Protein AF-A0A0F8XAX1-F1 (afdb_monomer)

Foldseek 3Di:
DDDPQPLLCLAPDWDKAFVVLCVLPVCCVVAWDWPPPVDDDPDSRSTIITGDHNGPQFDADDDDDGRRHRVCVVSDGPRVVVDDSPPPVPPDPDDDPDGVVVVVVVVVVVVVVVPD

Organism: NCBI:txid412755

InterPro domains:
  IPR005358 Putative zinc- or iron-chelating domain containing protein [PF03692] (3-85)

Mean predicted aligned error: 10.39 Å

Radius of gyration: 15.23 Å; Cα contacts (8 Å, |Δi|>4): 128; chains: 1; bounding box: 37×39×35 Å

pLDDT: mean 75.49, std 18.04, range [30.41, 96.06]

Secondary structure (DSSP, 8-state):
-------HHHHH--EEEEHHHHHH-GGGGGT-EETTTTSPPSSGGG-EEEE-SS-TTEE---SS----EETTGGG--HHHHH--TT-------SS-TTHHHHHHHHHHHHHHHTT-

Solvent-accessible surface area (backbone atoms only — not comparable to full-atom values): 7253 Å² total; per-residue (Å²): 134,83,84,82,54,73,42,50,57,34,62,76,33,71,42,63,38,46,40,69,34,35,74,62,30,61,72,49,64,82,63,40,41,62,69,56,74,89,54,88,63,96,47,70,78,71,42,47,28,33,34,56,63,62,30,88,51,56,42,79,52,92,63,101,69,72,57,39,41,50,82,4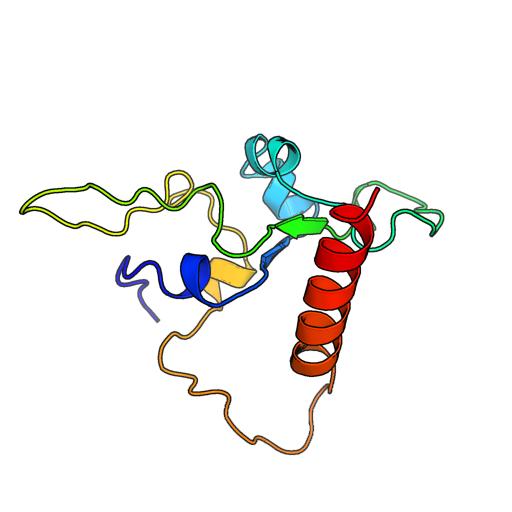8,62,96,42,54,37,68,52,65,69,69,55,59,84,82,59,77,70,73,89,66,84,89,76,78,96,47,68,72,63,46,53,55,49,49,56,49,57,54,54,64,63,75,75,114

Sequence (116 aa):
MSCERCGACCRNAILEIQHLDVVREPRLLEHAKLLDADLGHESDWDKEYFLPTPCPFLVVCIGSIVHDTCSIYPTRPNMCVAFDPDDEGGEDEESGSSNKSKHEMYRSMDKARESK
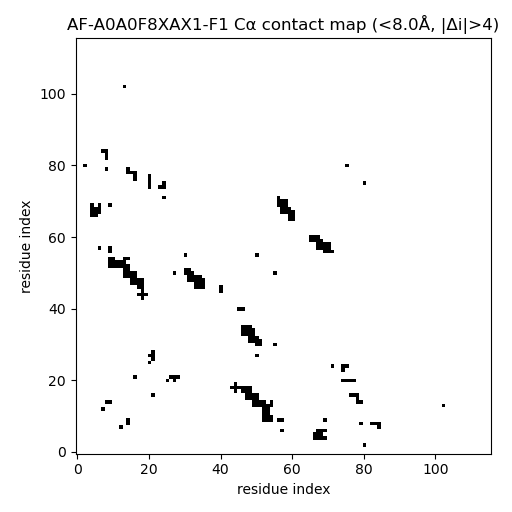
Nearest PDB structures (foldseek):
  2l2o-assembly1_A  TM=4.059E-01  e=8.483E+00  Homo sapiens

Structure (mmCIF, N/CA/C/O backbone):
data_AF-A0A0F8XAX1-F1
#
_entry.id   AF-A0A0F8XAX1-F1
#
loop_
_atom_site.group_PDB
_atom_site.id
_atom_site.type_symbol
_atom_site.label_atom_id
_atom_site.label_alt_id
_atom_site.label_comp_id
_atom_site.label_asym_id
_atom_site.label_entity_id
_atom_site.label_seq_id
_atom_site.pdbx_PDB_ins_code
_atom_site.Cartn_x
_atom_site.Cartn_y
_atom_site.Cartn_z
_atom_site.occupancy
_atom_site.B_iso_or_equiv
_atom_site.auth_seq_id
_atom_site.auth_comp_id
_atom_site.auth_asym_id
_atom_site.auth_atom_id
_atom_site.pdbx_PDB_model_num
ATOM 1 N N . MET A 1 1 ? -7.389 -16.712 6.938 1.00 57.88 1 MET A N 1
ATOM 2 C CA . MET A 1 1 ? -8.183 -15.992 7.959 1.00 57.88 1 MET A CA 1
ATOM 3 C C . MET A 1 1 ? -9.054 -14.927 7.306 1.00 57.88 1 MET A C 1
ATOM 5 O O . MET A 1 1 ? -8.726 -14.468 6.217 1.00 57.88 1 MET A O 1
ATOM 9 N N . SER A 1 2 ? -10.180 -14.571 7.927 1.00 75.25 2 SER A N 1
ATOM 10 C CA . SER A 1 2 ? -11.016 -13.447 7.483 1.00 75.25 2 SER A CA 1
ATOM 11 C C . SER A 1 2 ? -10.434 -12.148 8.040 1.00 75.25 2 SER A C 1
ATOM 13 O O . SER A 1 2 ? -10.169 -12.069 9.231 1.00 75.25 2 SER A O 1
ATOM 15 N N . CYS A 1 3 ? -10.220 -11.129 7.204 1.00 81.88 3 CYS A N 1
ATOM 16 C CA . CYS A 1 3 ? -9.715 -9.843 7.688 1.00 81.88 3 CYS A CA 1
ATOM 17 C C . CYS A 1 3 ? -10.804 -9.090 8.461 1.00 81.88 3 CYS A C 1
ATOM 19 O O . CYS A 1 3 ? -11.797 -8.666 7.867 1.00 81.88 3 CYS A O 1
ATOM 21 N N . GLU A 1 4 ? -10.560 -8.838 9.747 1.00 82.62 4 GLU A N 1
ATOM 22 C CA . GLU A 1 4 ? -11.496 -8.159 10.657 1.00 82.62 4 GLU A CA 1
ATOM 23 C C . GLU A 1 4 ? -11.570 -6.637 10.475 1.00 82.62 4 GLU A C 1
ATOM 25 O O . GLU A 1 4 ? -12.287 -5.958 11.202 1.00 82.62 4 GLU A O 1
ATOM 30 N N . ARG A 1 5 ? -10.839 -6.075 9.499 1.00 84.31 5 ARG A N 1
ATOM 31 C CA . ARG A 1 5 ? -10.741 -4.617 9.289 1.00 84.31 5 ARG A CA 1
ATOM 32 C C . ARG A 1 5 ? -10.286 -3.880 10.554 1.00 84.31 5 ARG A C 1
ATOM 34 O O . ARG A 1 5 ? -10.718 -2.769 10.824 1.00 84.31 5 ARG A O 1
ATOM 41 N N . CYS A 1 6 ? -9.389 -4.509 11.309 1.00 83.62 6 CYS A N 1
ATOM 42 C CA . CYS A 1 6 ? -8.812 -3.937 12.517 1.00 83.62 6 CYS A CA 1
ATOM 43 C C . CYS A 1 6 ? -7.711 -2.909 12.224 1.00 83.62 6 CYS A C 1
ATOM 45 O O . CYS A 1 6 ? -7.280 -2.230 13.137 1.00 83.62 6 CYS A O 1
ATOM 47 N N . GLY A 1 7 ? -7.197 -2.809 10.992 1.00 85.38 7 GLY A N 1
ATOM 48 C CA . GLY A 1 7 ? -6.119 -1.873 10.639 1.00 85.38 7 GLY A CA 1
ATOM 49 C C . GLY A 1 7 ? -4.730 -2.222 11.197 1.00 85.38 7 GLY A C 1
ATOM 50 O O . GLY A 1 7 ? -3.807 -1.428 11.033 1.00 85.38 7 GLY A O 1
ATOM 51 N N . ALA A 1 8 ? -4.545 -3.393 11.817 1.00 86.88 8 ALA A N 1
ATOM 52 C CA . ALA A 1 8 ? -3.264 -3.800 12.405 1.00 86.88 8 ALA A CA 1
ATOM 53 C C . ALA A 1 8 ? -2.112 -3.827 11.381 1.00 86.88 8 ALA A C 1
ATOM 55 O O . ALA A 1 8 ? -1.061 -3.246 11.644 1.00 86.88 8 ALA A O 1
ATOM 56 N N . CYS A 1 9 ? -2.337 -4.382 10.182 1.00 88.31 9 CYS A N 1
ATOM 57 C CA . CYS A 1 9 ? -1.352 -4.355 9.089 1.00 88.31 9 CYS A CA 1
ATOM 58 C C . CYS A 1 9 ? -0.909 -2.924 8.744 1.00 88.31 9 CYS A C 1
ATOM 60 O O . CYS A 1 9 ? 0.274 -2.651 8.583 1.00 88.31 9 CYS A O 1
ATOM 62 N N . CYS A 1 10 ? -1.854 -1.984 8.703 1.00 88.75 10 CYS A N 1
ATOM 63 C CA . CYS A 1 10 ? -1.582 -0.586 8.402 1.00 88.75 10 CYS A CA 1
ATOM 64 C C . CYS A 1 10 ? -0.810 0.139 9.515 1.00 88.75 10 CYS A C 1
ATOM 66 O O . CYS A 1 10 ? -0.109 1.105 9.226 1.00 88.75 10 CYS A O 1
ATOM 68 N N . ARG A 1 11 ? -0.954 -0.276 10.777 1.00 87.31 11 ARG A N 1
ATOM 69 C CA . ARG A 1 11 ? -0.298 0.378 11.922 1.00 87.31 11 ARG A CA 1
ATOM 70 C C . ARG A 1 11 ? 1.066 -0.199 12.266 1.00 87.31 11 ARG A C 1
ATOM 72 O O . ARG A 1 11 ? 1.902 0.535 12.781 1.00 87.31 11 ARG A O 1
ATOM 79 N N . ASN A 1 12 ? 1.271 -1.485 12.000 1.00 85.25 12 ASN A N 1
ATOM 80 C CA . ASN A 1 12 ? 2.386 -2.230 12.579 1.00 85.25 12 ASN A CA 1
ATOM 81 C C . ASN A 1 12 ? 3.393 -2.747 11.542 1.00 85.25 12 ASN A C 1
ATOM 83 O O . ASN A 1 12 ? 4.484 -3.148 11.940 1.00 85.25 12 ASN A O 1
ATOM 87 N N . ALA A 1 13 ? 3.070 -2.728 10.242 1.00 83.56 13 ALA A N 1
ATOM 88 C CA . ALA A 1 13 ? 3.923 -3.301 9.202 1.00 83.56 13 ALA A CA 1
ATOM 89 C C . ALA A 1 13 ? 4.326 -2.282 8.132 1.00 83.56 13 ALA A C 1
ATOM 91 O O . ALA A 1 13 ? 3.505 -1.478 7.674 1.00 83.56 13 ALA A O 1
ATOM 92 N N . ILE A 1 14 ? 5.588 -2.365 7.704 1.00 86.38 14 ILE A N 1
ATOM 93 C CA . ILE A 1 14 ? 6.024 -1.826 6.414 1.00 86.38 14 ILE A CA 1
ATOM 94 C C . ILE A 1 14 ? 5.540 -2.819 5.369 1.00 86.38 14 ILE A C 1
ATOM 96 O O . ILE A 1 14 ? 5.845 -4.009 5.452 1.00 86.38 14 ILE A O 1
ATOM 100 N N . LEU A 1 15 ? 4.730 -2.348 4.426 1.00 88.62 15 LEU A N 1
ATOM 101 C CA . LEU A 1 15 ? 4.095 -3.229 3.455 1.00 88.62 15 LEU A CA 1
ATOM 102 C C . LEU A 1 15 ? 4.956 -3.286 2.205 1.00 88.62 15 LEU A C 1
ATOM 104 O O . LEU A 1 15 ? 4.977 -2.326 1.439 1.00 88.62 15 LEU A O 1
ATOM 108 N N . GLU A 1 16 ? 5.632 -4.412 2.005 1.00 90.88 16 GLU A N 1
ATOM 109 C CA . GLU A 1 16 ? 6.245 -4.741 0.721 1.00 90.88 16 GLU A CA 1
ATOM 110 C C . GLU A 1 16 ? 5.125 -5.013 -0.294 1.00 90.88 16 GLU A C 1
ATOM 112 O O . GLU A 1 16 ? 4.187 -5.771 -0.031 1.00 90.88 16 GLU A O 1
ATOM 117 N N . ILE A 1 17 ? 5.179 -4.329 -1.431 1.00 92.81 17 ILE A N 1
ATOM 118 C CA . ILE A 1 17 ? 4.195 -4.435 -2.503 1.00 92.81 17 ILE A CA 1
ATOM 119 C C . ILE A 1 17 ? 4.920 -4.692 -3.822 1.00 92.81 17 ILE A C 1
ATOM 121 O O . ILE A 1 17 ? 5.970 -4.116 -4.114 1.00 92.81 17 ILE A O 1
ATOM 125 N N . GLN A 1 18 ? 4.338 -5.559 -4.635 1.00 90.50 18 GLN A N 1
ATOM 126 C CA . GLN A 1 18 ? 4.870 -5.923 -5.942 1.00 90.50 18 GLN A CA 1
ATOM 127 C C . GLN A 1 18 ? 4.181 -5.117 -7.041 1.00 90.50 18 GLN A C 1
ATOM 129 O O . GLN A 1 18 ? 3.112 -4.532 -6.843 1.00 90.50 18 GLN A O 1
ATOM 134 N N . HIS A 1 19 ? 4.734 -5.157 -8.252 1.00 90.25 19 HIS A N 1
ATOM 135 C CA . HIS A 1 19 ? 4.106 -4.526 -9.412 1.00 90.25 19 HIS A CA 1
ATOM 136 C C . HIS A 1 19 ? 2.647 -4.977 -9.631 1.00 90.25 19 HIS A C 1
ATOM 138 O O . HIS A 1 19 ? 1.792 -4.175 -9.996 1.00 90.25 19 HIS A O 1
ATOM 144 N N . LEU A 1 20 ? 2.309 -6.236 -9.329 1.00 90.81 20 LEU A N 1
ATOM 145 C CA . LEU A 1 20 ? 0.926 -6.717 -9.423 1.00 90.81 20 LEU A CA 1
ATOM 146 C C . LEU A 1 20 ? -0.027 -6.000 -8.449 1.00 90.81 20 LEU A C 1
ATOM 148 O O . LEU A 1 20 ? -1.189 -5.768 -8.785 1.00 90.81 20 LEU A O 1
ATOM 152 N N . ASP A 1 21 ? 0.443 -5.631 -7.255 1.00 93.50 21 ASP A N 1
ATOM 153 C CA . ASP A 1 21 ? -0.342 -4.832 -6.310 1.00 93.50 21 ASP A CA 1
ATOM 154 C C . ASP A 1 21 ? -0.612 -3.439 -6.880 1.00 93.50 21 ASP A C 1
ATOM 156 O O . ASP A 1 21 ? -1.736 -2.952 -6.792 1.00 93.50 21 ASP A O 1
ATOM 160 N N . VAL A 1 22 ? 0.382 -2.845 -7.545 1.00 92.31 22 VAL A N 1
ATOM 161 C CA . VAL A 1 22 ? 0.259 -1.556 -8.241 1.00 92.31 22 VAL A CA 1
ATOM 162 C C . VAL A 1 22 ? -0.730 -1.633 -9.406 1.00 92.31 22 VAL A C 1
ATOM 164 O O . VAL A 1 22 ? -1.538 -0.727 -9.586 1.00 92.31 22 VAL A O 1
ATOM 167 N N . VAL A 1 23 ? -0.727 -2.725 -1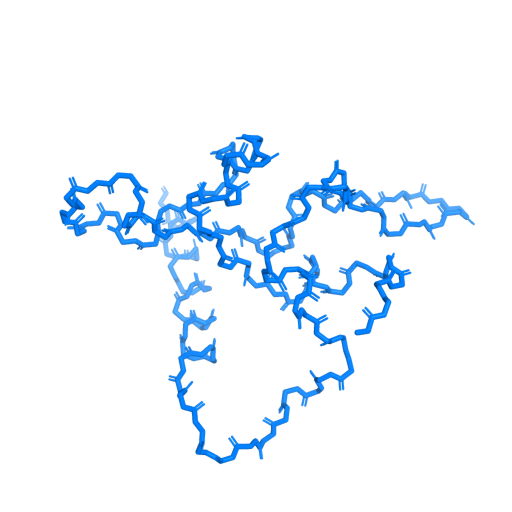0.175 1.00 92.75 23 VAL A N 1
ATOM 168 C CA . VAL A 1 23 ? -1.719 -2.941 -11.243 1.00 92.75 23 VAL A CA 1
ATOM 169 C C . VAL A 1 23 ? -3.142 -3.002 -10.671 1.00 92.75 23 VAL A C 1
ATOM 171 O O . VAL A 1 23 ? -4.074 -2.494 -11.294 1.00 92.75 23 VAL A O 1
ATOM 174 N N . ARG A 1 24 ? -3.325 -3.599 -9.484 1.00 94.44 24 ARG A N 1
ATOM 175 C CA . ARG A 1 24 ? -4.633 -3.677 -8.806 1.00 94.44 24 ARG A CA 1
ATOM 176 C C . ARG A 1 24 ? -5.045 -2.372 -8.131 1.00 94.44 24 ARG A C 1
ATOM 178 O O . ARG A 1 24 ? -6.234 -2.068 -8.097 1.00 94.44 24 ARG A O 1
ATOM 185 N N . GLU A 1 25 ? -4.091 -1.621 -7.594 1.00 96.06 25 GLU A N 1
ATOM 186 C CA . GLU A 1 25 ? -4.302 -0.340 -6.925 1.00 96.06 25 GLU A CA 1
ATOM 187 C C . GLU A 1 25 ? -3.223 0.672 -7.343 1.00 96.06 25 GLU A C 1
ATOM 189 O O . GLU A 1 25 ? -2.199 0.823 -6.672 1.00 96.06 25 GLU A O 1
ATOM 194 N N . PRO A 1 26 ? -3.440 1.418 -8.439 1.00 94.81 26 PRO A N 1
ATOM 195 C CA . PRO A 1 26 ? -2.451 2.373 -8.935 1.00 94.81 26 PRO A CA 1
ATOM 196 C C . PRO A 1 26 ? -2.121 3.498 -7.949 1.00 94.81 26 PRO A C 1
ATOM 198 O O . PRO A 1 26 ? -1.007 4.023 -7.981 1.00 94.81 26 PRO A O 1
ATOM 201 N N . ARG A 1 27 ? -3.044 3.836 -7.029 1.00 94.88 27 ARG A N 1
ATOM 202 C CA . ARG A 1 27 ? -2.809 4.848 -5.982 1.00 94.88 27 ARG A CA 1
ATOM 203 C C . ARG A 1 27 ? -1.634 4.492 -5.076 1.00 94.88 27 ARG A C 1
ATOM 205 O O . ARG A 1 27 ? -1.062 5.384 -4.459 1.00 94.88 27 ARG A O 1
ATOM 212 N N . LEU A 1 28 ? -1.240 3.214 -4.998 1.00 93.31 28 LEU A N 1
ATOM 213 C CA . LEU A 1 28 ? -0.075 2.791 -4.221 1.00 93.31 28 LEU A CA 1
ATOM 214 C C . LEU A 1 28 ? 1.185 3.578 -4.606 1.00 93.31 28 LEU A C 1
ATOM 216 O O . LEU A 1 28 ? 1.943 3.960 -3.719 1.00 93.31 28 LEU A O 1
ATOM 220 N N . LEU A 1 29 ? 1.377 3.892 -5.892 1.00 92.69 29 LEU A N 1
ATOM 221 C CA . LEU A 1 29 ? 2.553 4.624 -6.378 1.00 92.69 29 LEU A CA 1
ATOM 222 C C . LEU A 1 29 ? 2.661 6.062 -5.854 1.00 92.69 29 LEU A C 1
ATOM 224 O O . LEU A 1 29 ? 3.757 6.611 -5.848 1.00 92.69 29 LEU A O 1
ATOM 228 N N . GLU A 1 30 ? 1.565 6.670 -5.391 1.00 93.94 30 GLU A N 1
ATOM 229 C CA . GLU A 1 30 ? 1.587 8.023 -4.813 1.00 93.94 30 GLU A CA 1
ATOM 230 C C . GLU A 1 30 ? 2.349 8.068 -3.482 1.00 93.94 30 GLU A C 1
ATOM 232 O O . GLU A 1 30 ? 2.837 9.121 -3.067 1.00 93.94 30 GLU A O 1
ATOM 237 N N . HIS A 1 31 ? 2.462 6.919 -2.811 1.00 93.25 31 HIS A N 1
ATOM 238 C CA . HIS A 1 31 ? 3.072 6.815 -1.490 1.00 93.25 31 HIS A CA 1
ATOM 239 C C . HIS A 1 31 ? 4.150 5.735 -1.375 1.00 93.25 31 HIS A C 1
ATOM 241 O O . HIS A 1 31 ? 4.866 5.694 -0.371 1.00 93.25 31 HIS A O 1
ATOM 247 N N . ALA A 1 32 ? 4.258 4.850 -2.362 1.00 91.75 32 ALA A N 1
ATOM 248 C CA . ALA A 1 32 ? 5.231 3.777 -2.366 1.00 91.75 32 ALA A CA 1
ATOM 249 C C . ALA A 1 32 ? 6.629 4.291 -2.716 1.00 91.75 32 ALA A C 1
ATOM 251 O O . ALA A 1 32 ? 6.812 5.181 -3.549 1.00 91.75 32 ALA A O 1
ATOM 252 N N . LYS A 1 33 ? 7.636 3.687 -2.094 1.00 90.50 33 LYS A N 1
ATOM 253 C CA . LYS A 1 33 ? 9.047 3.915 -2.400 1.00 90.50 33 LYS A CA 1
ATOM 254 C C . LYS A 1 33 ? 9.614 2.654 -3.033 1.00 90.50 33 LYS A C 1
ATOM 256 O O . LYS A 1 33 ? 9.316 1.558 -2.576 1.00 90.50 33 LYS A O 1
ATOM 261 N N . LEU A 1 34 ? 10.412 2.811 -4.084 1.00 89.62 34 LEU A N 1
ATOM 262 C CA . LEU A 1 34 ? 11.123 1.694 -4.703 1.00 89.62 34 LEU A CA 1
ATOM 263 C C . LEU A 1 34 ? 12.198 1.200 -3.724 1.00 89.62 34 LEU A C 1
ATOM 265 O O . LEU A 1 34 ? 12.989 2.013 -3.237 1.00 89.62 34 LEU A O 1
ATO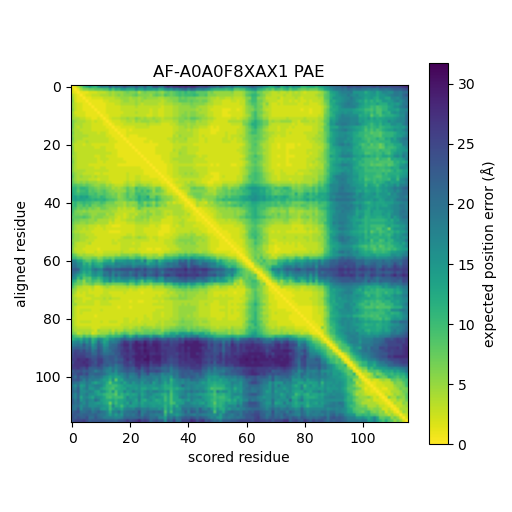M 269 N N . LEU A 1 35 ? 12.182 -0.095 -3.411 1.00 83.06 35 LEU A N 1
ATOM 270 C CA . LEU A 1 35 ? 13.117 -0.726 -2.479 1.00 83.06 35 LEU A CA 1
ATOM 271 C C . LEU A 1 35 ? 14.546 -0.655 -3.016 1.00 83.06 35 LEU A C 1
ATOM 273 O O . LEU A 1 35 ? 15.460 -0.173 -2.351 1.00 83.06 35 LEU A O 1
ATOM 277 N N . ASP A 1 36 ? 14.684 -1.040 -4.275 1.00 80.81 36 ASP A N 1
ATOM 278 C CA . ASP A 1 36 ? 15.960 -1.236 -4.942 1.00 80.81 36 ASP A CA 1
ATOM 279 C C . ASP A 1 36 ? 16.236 -0.126 -5.954 1.00 80.81 36 ASP A C 1
ATOM 281 O O . ASP A 1 36 ? 16.640 -0.369 -7.085 1.00 80.81 36 ASP A O 1
ATOM 285 N N . ALA A 1 37 ? 16.006 1.127 -5.556 1.00 78.69 37 ALA A N 1
ATOM 286 C CA . ALA A 1 37 ? 16.082 2.266 -6.474 1.00 78.69 37 ALA A CA 1
ATOM 287 C C . ALA A 1 37 ? 17.442 2.439 -7.176 1.00 78.69 37 ALA A C 1
ATOM 289 O O . ALA A 1 37 ? 17.496 3.040 -8.250 1.00 78.69 37 ALA A O 1
ATOM 290 N N . ASP A 1 38 ? 18.512 1.915 -6.575 1.00 78.06 38 ASP A N 1
ATOM 291 C CA . ASP A 1 38 ? 19.873 1.964 -7.112 1.00 78.06 38 ASP A CA 1
ATOM 292 C C . ASP A 1 38 ? 20.243 0.712 -7.935 1.00 78.06 38 ASP A C 1
ATOM 294 O O . ASP A 1 38 ? 21.305 0.682 -8.562 1.00 78.06 38 ASP A O 1
ATOM 298 N N . LEU A 1 39 ? 19.390 -0.320 -7.957 1.00 77.75 39 LEU A N 1
ATOM 299 C CA . LEU A 1 39 ? 19.583 -1.506 -8.788 1.00 77.75 39 LEU A CA 1
ATOM 300 C C . LEU A 1 39 ? 18.938 -1.297 -10.163 1.00 77.75 39 LEU A C 1
ATOM 302 O O . LEU A 1 39 ? 17.853 -0.736 -10.312 1.00 77.75 39 LEU A O 1
ATOM 306 N N . GLY A 1 40 ? 19.628 -1.751 -11.207 1.00 78.31 40 GLY A N 1
ATOM 307 C CA . GLY A 1 40 ? 19.045 -1.806 -12.542 1.00 78.31 40 GLY A CA 1
ATOM 308 C C . GLY A 1 40 ? 17.979 -2.896 -12.595 1.00 78.31 40 GLY A C 1
ATOM 309 O O . GLY A 1 40 ? 18.287 -4.056 -12.339 1.00 78.31 40 GLY A O 1
ATOM 310 N N . HIS A 1 41 ? 16.749 -2.533 -12.951 1.00 82.00 41 HIS A N 1
ATOM 311 C CA . HIS A 1 41 ? 15.665 -3.489 -13.186 1.00 82.00 41 HIS A CA 1
ATOM 312 C C . HIS A 1 41 ? 15.541 -3.780 -14.685 1.00 82.00 41 HIS A C 1
ATOM 314 O O . HIS A 1 41 ? 15.494 -2.846 -15.489 1.00 82.00 41 HIS A O 1
ATOM 320 N N . GLU A 1 42 ? 15.465 -5.058 -15.066 1.00 85.25 42 GLU A N 1
ATOM 321 C CA . GLU A 1 42 ? 15.241 -5.459 -16.463 1.00 85.25 42 GLU A CA 1
ATOM 322 C C . GLU A 1 42 ? 13.801 -5.163 -16.910 1.00 85.25 42 GLU A C 1
ATOM 324 O O . GLU A 1 42 ? 13.565 -4.824 -18.073 1.00 85.25 42 GLU A O 1
ATOM 329 N N . SER A 1 43 ? 12.839 -5.229 -15.984 1.00 87.00 43 SER A N 1
ATOM 330 C CA . SER A 1 43 ? 11.434 -4.913 -16.229 1.00 87.00 43 SER A CA 1
ATOM 331 C C . SER A 1 43 ? 10.737 -4.281 -15.017 1.00 87.00 43 SER A C 1
ATOM 333 O O . SER A 1 43 ? 11.241 -4.294 -13.895 1.00 87.00 43 SER A O 1
ATOM 335 N N . A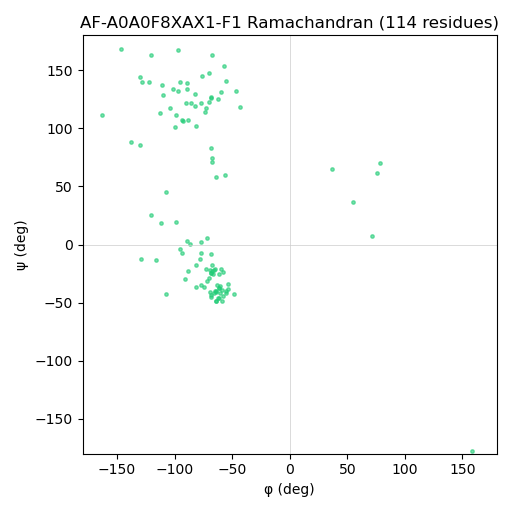SP A 1 44 ? 9.532 -3.742 -15.228 1.00 82.88 44 ASP A N 1
ATOM 336 C CA . ASP A 1 44 ? 8.691 -3.244 -14.131 1.00 82.88 44 ASP A CA 1
ATOM 337 C C . ASP A 1 44 ? 8.210 -4.358 -13.187 1.00 82.88 44 ASP A C 1
ATOM 339 O O . ASP A 1 44 ? 7.889 -4.075 -12.036 1.00 82.88 44 ASP A O 1
ATOM 343 N N . TRP A 1 45 ? 8.183 -5.615 -13.642 1.00 84.62 45 TRP A N 1
ATOM 344 C CA . TRP A 1 45 ? 7.784 -6.765 -12.826 1.00 84.62 45 TRP A CA 1
ATOM 345 C C . TRP A 1 45 ? 8.834 -7.146 -11.782 1.00 84.62 45 TRP A C 1
ATOM 347 O O . TRP A 1 45 ? 8.480 -7.755 -10.775 1.00 84.62 45 TRP A O 1
ATOM 357 N N . ASP A 1 46 ? 10.084 -6.732 -11.996 1.00 84.31 46 ASP A N 1
ATOM 358 C CA . ASP A 1 46 ? 11.206 -6.948 -11.078 1.00 84.31 46 ASP A CA 1
ATOM 359 C C . ASP A 1 46 ? 11.310 -5.841 -10.017 1.00 84.31 46 ASP A C 1
ATOM 361 O O . ASP A 1 46 ? 12.234 -5.833 -9.206 1.00 84.31 46 ASP A O 1
ATOM 365 N N . LYS A 1 47 ? 10.402 -4.857 -10.047 1.00 84.88 47 LYS A N 1
ATOM 366 C CA . LYS A 1 47 ? 10.385 -3.751 -9.091 1.00 84.88 47 LYS A CA 1
ATOM 367 C C . LYS A 1 47 ? 9.616 -4.143 -7.838 1.00 84.88 47 LYS A C 1
ATOM 369 O O . LYS A 1 47 ? 8.413 -4.415 -7.885 1.00 84.88 47 LYS A O 1
ATOM 374 N N . GLU A 1 48 ? 10.305 -4.072 -6.708 1.00 86.38 48 GLU A N 1
ATOM 375 C CA . GLU A 1 48 ? 9.710 -4.161 -5.380 1.00 86.38 48 GLU A CA 1
ATOM 376 C C . GLU A 1 48 ? 9.579 -2.768 -4.774 1.00 86.38 48 GLU A C 1
ATOM 378 O O . GLU A 1 48 ? 10.507 -1.956 -4.805 1.00 86.38 48 GLU A O 1
ATOM 383 N N . TYR A 1 49 ? 8.411 -2.482 -4.213 1.00 90.56 49 TYR A N 1
ATOM 384 C CA . TYR A 1 49 ? 8.154 -1.226 -3.531 1.00 90.56 49 TYR A CA 1
ATOM 385 C C . TYR A 1 49 ? 7.771 -1.489 -2.081 1.00 90.56 49 TYR A C 1
ATOM 387 O O . TYR A 1 49 ? 7.342 -2.582 -1.721 1.00 90.56 49 TYR A O 1
ATOM 395 N N . PHE A 1 50 ? 7.853 -0.460 -1.251 1.00 91.50 50 PHE A N 1
ATOM 396 C CA . PHE A 1 50 ? 7.326 -0.499 0.102 1.00 91.50 50 PHE A CA 1
ATOM 397 C C . PHE A 1 50 ? 6.443 0.714 0.392 1.00 91.50 50 PHE A C 1
ATOM 399 O O . PHE A 1 50 ? 6.710 1.826 -0.071 1.00 91.50 50 PHE A O 1
ATOM 406 N N . LEU A 1 51 ? 5.386 0.501 1.177 1.00 90.88 51 LEU A N 1
ATOM 407 C CA . LEU A 1 51 ? 4.594 1.572 1.781 1.00 90.88 51 LEU A CA 1
ATOM 408 C C . LEU A 1 51 ? 5.090 1.842 3.206 1.00 90.88 51 LEU A C 1
ATOM 410 O O . LEU A 1 51 ? 5.351 0.889 3.948 1.00 90.88 51 LEU A O 1
ATOM 414 N N . PRO A 1 52 ? 5.169 3.118 3.615 1.00 88.31 52 PRO A N 1
ATOM 415 C CA . PRO A 1 52 ? 5.600 3.480 4.957 1.00 88.31 52 PRO A CA 1
ATOM 416 C C . PRO A 1 52 ? 4.584 3.049 6.024 1.00 88.31 52 PRO A C 1
ATOM 418 O O . PRO A 1 52 ? 3.407 2.807 5.739 1.00 88.31 52 PRO A O 1
ATOM 421 N N . THR A 1 53 ? 5.045 3.014 7.274 1.00 85.81 53 THR A N 1
ATOM 422 C CA . THR A 1 53 ? 4.211 2.808 8.466 1.00 85.81 53 THR A CA 1
ATOM 423 C C . THR A 1 53 ? 4.146 4.105 9.284 1.00 85.81 53 THR A C 1
ATOM 425 O O . THR A 1 53 ? 5.203 4.641 9.619 1.00 85.81 53 THR A O 1
ATOM 428 N N . PRO A 1 54 ? 2.953 4.602 9.665 1.00 87.19 54 PRO A N 1
ATOM 429 C CA . PRO A 1 54 ? 1.639 4.030 9.380 1.00 87.19 54 PRO A CA 1
ATOM 430 C C . PRO A 1 54 ? 1.259 4.147 7.897 1.00 87.19 54 PRO A C 1
ATOM 432 O O . PRO A 1 54 ? 1.618 5.105 7.216 1.00 87.19 54 PRO A O 1
ATOM 435 N N . CYS A 1 55 ? 0.511 3.156 7.413 1.00 89.81 55 CYS A N 1
ATOM 436 C CA . CYS A 1 55 ? 0.051 3.087 6.033 1.00 89.81 55 CYS A CA 1
ATOM 437 C C . CYS A 1 55 ? -0.812 4.319 5.695 1.00 89.81 55 CYS A C 1
ATOM 439 O O . CYS A 1 55 ? -1.774 4.602 6.415 1.00 89.81 55 CYS A O 1
ATOM 441 N N . PRO A 1 56 ? -0.549 5.006 4.571 1.00 90.25 56 PRO A N 1
ATOM 442 C CA . PRO A 1 56 ? -1.259 6.230 4.182 1.00 90.25 56 PRO A CA 1
ATOM 443 C C . PRO A 1 56 ? -2.734 5.992 3.827 1.00 90.25 56 PRO A C 1
ATOM 445 O O . PRO A 1 56 ? -3.534 6.921 3.815 1.00 90.25 56 PRO A O 1
ATOM 448 N N . PHE A 1 57 ? -3.116 4.741 3.563 1.00 90.50 57 PHE A N 1
ATOM 449 C CA . PHE A 1 57 ? -4.492 4.354 3.248 1.00 90.50 57 PHE A CA 1
ATOM 450 C C . PHE A 1 57 ? -5.320 3.994 4.488 1.00 90.50 57 PHE A C 1
ATOM 452 O O . PHE A 1 57 ? -6.477 3.582 4.351 1.00 90.50 57 PHE A O 1
ATOM 459 N N . LEU A 1 58 ? -4.744 4.120 5.689 1.00 88.81 58 LEU A N 1
ATOM 460 C CA . LEU A 1 58 ? -5.468 3.961 6.943 1.00 88.81 58 LEU A CA 1
ATOM 461 C C . LEU A 1 58 ? -6.364 5.179 7.182 1.00 88.81 58 LEU A C 1
ATOM 463 O O . LEU A 1 58 ? -5.884 6.285 7.418 1.00 88.81 58 LEU A O 1
ATOM 467 N N . VAL A 1 59 ? -7.677 4.968 7.164 1.00 82.94 59 VAL A N 1
ATOM 468 C CA . VAL A 1 59 ? -8.656 5.996 7.515 1.00 82.94 59 VAL A CA 1
ATOM 469 C C . VAL A 1 59 ? -8.987 5.858 8.997 1.00 82.94 59 VAL A C 1
ATOM 471 O O . VAL A 1 59 ? -9.695 4.935 9.399 1.00 82.94 59 VAL A O 1
ATOM 474 N N . VAL A 1 60 ? -8.479 6.791 9.805 1.00 73.94 60 VAL A N 1
ATOM 475 C CA . VAL A 1 60 ? -8.809 6.907 11.232 1.00 73.94 60 VAL A CA 1
ATOM 476 C C . VAL A 1 60 ? -9.873 7.993 11.397 1.00 73.94 60 VAL A C 1
ATOM 478 O O . VAL A 1 60 ? -9.603 9.175 11.188 1.00 73.94 60 VAL A O 1
ATOM 481 N N . CYS A 1 61 ? -11.097 7.614 11.764 1.00 57.94 61 CYS A N 1
ATOM 482 C CA . CYS A 1 61 ? -12.144 8.583 12.090 1.00 57.94 61 CYS A CA 1
ATOM 483 C C . CYS A 1 61 ? -11.982 9.063 13.540 1.00 57.94 61 CYS A C 1
ATOM 485 O O . CYS A 1 61 ? -12.067 8.270 14.475 1.00 57.94 61 CYS A O 1
ATOM 487 N N . ILE A 1 62 ? -11.775 10.368 13.740 1.00 51.78 62 ILE A N 1
ATOM 488 C CA . ILE A 1 62 ? -11.734 10.986 15.073 1.00 51.78 62 ILE A CA 1
ATOM 489 C C . ILE A 1 62 ? -13.187 11.231 15.533 1.00 51.78 62 ILE A C 1
ATOM 491 O O . ILE A 1 62 ? -13.839 12.158 15.057 1.00 51.78 62 ILE A O 1
ATOM 495 N N . GLY A 1 63 ? -13.719 10.369 16.413 1.00 56.84 63 GLY A N 1
ATOM 496 C CA . GLY A 1 63 ? -15.096 10.419 16.944 1.00 56.84 63 GLY A CA 1
ATOM 497 C C . GLY A 1 63 ? -15.592 9.065 17.496 1.00 56.84 63 GLY A C 1
ATOM 498 O O . GLY A 1 63 ? -14.848 8.091 17.489 1.00 56.84 63 GLY A O 1
ATOM 499 N N . SER A 1 64 ? -16.850 8.971 17.963 1.00 47.28 64 SER A N 1
ATOM 500 C CA . SER A 1 64 ? -17.418 7.761 18.618 1.00 47.28 64 SER A CA 1
ATOM 501 C C . SER A 1 64 ? -17.700 6.554 17.704 1.00 47.28 64 SER A C 1
ATOM 503 O O . SER A 1 64 ? -18.261 5.567 18.173 1.00 47.28 64 SER A O 1
ATOM 505 N N . ILE A 1 65 ? -17.336 6.592 16.420 1.00 48.56 65 ILE A N 1
ATOM 506 C CA . ILE A 1 65 ? -17.494 5.454 15.500 1.00 48.56 65 ILE A CA 1
ATOM 507 C C . ILE A 1 65 ? -16.153 5.248 14.797 1.00 48.56 65 ILE A C 1
ATOM 509 O O . ILE A 1 65 ? -15.889 5.808 13.735 1.00 48.56 65 ILE A O 1
ATOM 513 N N . VAL A 1 66 ? -15.272 4.489 15.445 1.00 53.84 66 VAL A N 1
ATOM 514 C CA . VAL A 1 66 ? -13.974 4.106 14.887 1.00 53.84 66 VAL A CA 1
ATOM 515 C C . VAL A 1 66 ? -14.184 2.823 14.093 1.00 53.84 66 VAL A C 1
ATOM 517 O O . VAL A 1 66 ? -14.394 1.754 14.661 1.00 53.84 66 VAL A O 1
ATOM 520 N N . HIS A 1 67 ? -14.140 2.924 12.771 1.00 59.62 67 HIS A N 1
ATOM 521 C CA . HIS A 1 67 ? -13.859 1.772 11.928 1.00 59.62 67 HIS A CA 1
ATOM 522 C C . HIS A 1 67 ? -12.502 2.039 11.293 1.00 59.62 67 HIS A C 1
ATOM 524 O O . HIS A 1 67 ? -12.375 2.976 10.505 1.00 59.62 67 HIS A O 1
ATOM 530 N N . ASP A 1 68 ? -11.499 1.238 11.652 1.00 65.00 68 ASP A N 1
ATOM 531 C CA . ASP A 1 68 ? -10.171 1.255 11.039 1.00 65.00 68 ASP A CA 1
ATOM 532 C C . ASP A 1 68 ? -10.272 0.759 9.593 1.00 65.00 68 ASP A C 1
ATOM 534 O O . ASP A 1 68 ? -9.956 -0.380 9.243 1.00 65.00 68 ASP A O 1
ATOM 538 N N . THR A 1 69 ? -10.810 1.614 8.730 1.00 76.31 69 THR A N 1
ATOM 539 C CA . THR A 1 69 ? -11.079 1.255 7.346 1.00 76.31 69 THR A CA 1
ATOM 540 C C . THR A 1 69 ? -9.868 1.562 6.490 1.00 76.31 69 THR A C 1
ATOM 542 O O . THR A 1 69 ? -9.247 2.619 6.572 1.00 76.31 69 THR A O 1
ATOM 545 N N . CYS A 1 70 ? -9.515 0.599 5.650 1.00 85.50 70 CYS A N 1
ATOM 546 C CA . CYS A 1 70 ? -8.493 0.779 4.639 1.00 85.50 70 CYS A CA 1
ATOM 547 C C . CYS A 1 70 ? -9.174 1.293 3.368 1.00 85.50 70 CYS A C 1
ATOM 549 O O . CYS A 1 70 ? -10.063 0.621 2.835 1.00 85.50 70 CYS A O 1
ATOM 551 N N . SER A 1 71 ? -8.771 2.456 2.857 1.00 88.81 71 SER A N 1
ATOM 552 C CA . SER A 1 71 ? -9.366 3.036 1.638 1.00 88.81 71 SER A CA 1
ATOM 553 C C . SER A 1 71 ? -9.053 2.238 0.361 1.00 88.81 71 SER A C 1
ATOM 555 O O . SER A 1 71 ? -9.634 2.497 -0.696 1.00 88.81 71 SER A O 1
ATOM 557 N N . ILE A 1 72 ? -8.171 1.239 0.469 1.00 90.56 72 ILE A N 1
ATOM 558 C CA . ILE A 1 72 ? -7.826 0.261 -0.570 1.00 90.56 72 ILE A CA 1
ATOM 559 C C . ILE A 1 72 ? -8.317 -1.156 -0.213 1.00 90.56 72 ILE A C 1
ATOM 561 O O . ILE A 1 72 ? -7.823 -2.134 -0.758 1.00 90.56 72 ILE A O 1
ATOM 565 N N . TYR A 1 73 ? -9.275 -1.317 0.719 1.00 89.19 73 TYR A N 1
ATOM 566 C CA . TYR A 1 73 ? -9.720 -2.644 1.189 1.00 89.19 73 TYR A CA 1
ATOM 567 C C . TYR A 1 73 ? -10.048 -3.668 0.071 1.00 89.19 73 TYR A C 1
ATOM 569 O O . TYR A 1 73 ? -9.659 -4.833 0.222 1.00 89.19 73 TYR A O 1
ATOM 577 N N . PRO A 1 74 ? -10.742 -3.293 -1.027 1.00 91.12 74 PRO A N 1
ATOM 578 C CA . PRO A 1 74 ? -11.059 -4.219 -2.122 1.00 91.12 74 PRO A CA 1
ATOM 579 C C . PRO A 1 74 ? -9.840 -4.673 -2.936 1.00 91.12 74 PRO A C 1
ATOM 581 O O . PRO A 1 74 ? -9.872 -5.737 -3.545 1.00 91.12 74 PRO A O 1
ATOM 584 N N . THR A 1 75 ? -8.781 -3.869 -2.944 1.00 93.88 75 THR A N 1
ATOM 585 C CA . THR A 1 75 ? -7.587 -3.994 -3.791 1.00 93.88 75 THR A CA 1
ATOM 586 C C . THR A 1 75 ? -6.323 -4.140 -2.942 1.00 93.88 75 THR A C 1
ATOM 588 O O . THR A 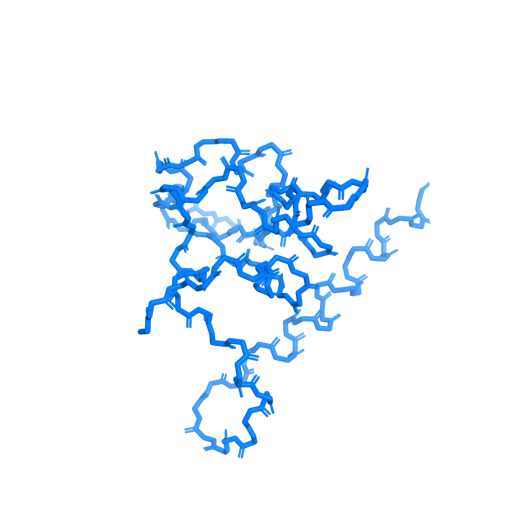1 75 ? -5.226 -3.786 -3.367 1.00 93.88 75 THR A O 1
ATOM 591 N N . ARG A 1 76 ? -6.475 -4.655 -1.712 1.00 91.12 76 ARG A N 1
ATOM 592 C CA . ARG A 1 76 ? -5.381 -4.751 -0.742 1.00 91.12 76 ARG A CA 1
ATOM 593 C C . ARG A 1 76 ? -4.190 -5.519 -1.311 1.00 91.12 76 ARG A C 1
ATOM 595 O O . ARG A 1 76 ? -4.401 -6.565 -1.930 1.00 91.12 76 ARG A O 1
ATOM 602 N N . PRO A 1 77 ? -2.961 -5.060 -1.016 1.00 92.19 77 PRO A N 1
ATOM 603 C CA . PRO A 1 77 ? -1.764 -5.791 -1.379 1.00 92.19 77 PRO A CA 1
ATOM 604 C C . PRO A 1 77 ? -1.748 -7.206 -0.808 1.00 92.19 77 PRO A C 1
ATOM 606 O O . PRO A 1 77 ? -2.329 -7.454 0.254 1.00 92.19 77 PRO A O 1
ATOM 609 N N . ASN A 1 78 ? -1.029 -8.116 -1.465 1.00 90.62 78 ASN A N 1
ATOM 610 C CA . ASN A 1 78 ? -0.907 -9.505 -1.005 1.00 90.62 78 ASN A CA 1
ATOM 611 C C . ASN A 1 78 ? -0.396 -9.592 0.445 1.00 90.62 78 ASN A C 1
ATOM 613 O O . ASN A 1 78 ? -0.945 -10.356 1.238 1.00 90.62 78 ASN A O 1
ATOM 617 N N . MET A 1 79 ? 0.569 -8.747 0.827 1.00 89.06 79 MET A N 1
ATOM 618 C CA . MET A 1 79 ? 1.067 -8.672 2.207 1.00 89.06 79 MET A CA 1
ATOM 619 C C . MET A 1 79 ? -0.035 -8.329 3.219 1.00 89.06 79 MET A C 1
ATOM 621 O O . MET A 1 79 ? -0.102 -8.931 4.284 1.00 89.06 79 MET A O 1
ATOM 625 N N . CYS A 1 80 ? -0.967 -7.433 2.880 1.00 89.12 80 CYS A N 1
ATOM 626 C CA . CYS A 1 80 ? -2.110 -7.113 3.744 1.00 89.12 80 CYS A CA 1
ATOM 627 C C . CYS A 1 80 ? -3.114 -8.267 3.877 1.00 89.12 80 CYS A C 1
ATOM 629 O O . CYS A 1 80 ? -3.909 -8.280 4.817 1.00 89.12 80 CYS A O 1
ATOM 631 N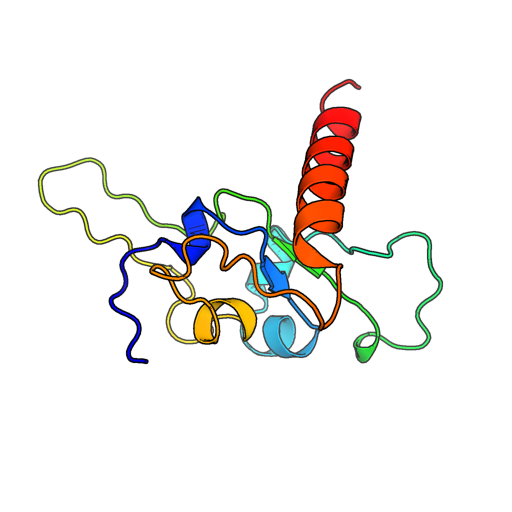 N . VAL A 1 81 ? -3.157 -9.177 2.900 1.00 88.38 81 VAL A N 1
ATOM 632 C CA . VAL A 1 81 ? -4.013 -10.372 2.933 1.00 88.38 81 VAL A CA 1
ATOM 633 C C . VAL A 1 81 ? -3.369 -11.475 3.772 1.00 88.38 81 VAL A C 1
ATOM 635 O O . VAL A 1 81 ? -4.087 -12.185 4.470 1.00 88.38 81 VAL A O 1
ATOM 638 N N . ALA A 1 82 ? -2.041 -11.593 3.709 1.00 88.00 82 ALA A N 1
ATOM 639 C CA . ALA A 1 82 ? -1.258 -12.569 4.461 1.00 88.00 82 ALA A CA 1
ATOM 640 C C . ALA A 1 82 ? -0.973 -12.151 5.914 1.00 88.00 82 ALA A C 1
ATOM 642 O O . ALA A 1 82 ? -0.616 -13.003 6.717 1.00 88.00 82 ALA A O 1
ATOM 643 N N . PHE A 1 83 ? -1.122 -10.866 6.249 1.00 87.81 83 PHE A N 1
ATOM 644 C CA . PHE A 1 83 ? -0.842 -10.344 7.585 1.00 87.81 83 PHE A CA 1
ATOM 645 C C . PHE A 1 83 ? -1.749 -10.965 8.655 1.00 87.81 83 PHE A C 1
ATOM 647 O O . PHE A 1 83 ? -2.977 -10.845 8.579 1.00 87.81 83 PHE A O 1
ATOM 654 N N . ASP A 1 84 ? -1.123 -11.536 9.678 1.00 86.25 84 ASP A N 1
ATOM 655 C CA . ASP A 1 84 ? -1.776 -12.042 10.878 1.00 86.25 84 ASP A CA 1
ATOM 656 C C . ASP A 1 84 ? -1.551 -11.053 12.041 1.00 86.25 84 ASP A C 1
ATOM 658 O O . ASP A 1 84 ? -0.403 -10.774 12.385 1.00 86.25 84 ASP A O 1
ATOM 662 N N . PRO A 1 85 ? -2.609 -10.439 12.608 1.00 78.50 85 PRO A N 1
ATOM 663 C CA . PRO A 1 85 ? -2.469 -9.518 13.735 1.00 78.50 85 PRO A CA 1
ATOM 664 C C . PRO A 1 85 ? -2.062 -10.198 15.045 1.00 78.50 85 PRO A C 1
ATOM 666 O O . PRO A 1 85 ? -1.552 -9.496 15.917 1.00 78.50 85 PRO A O 1
ATOM 669 N N . ASP A 1 86 ? -2.305 -11.505 15.172 1.00 75.56 86 ASP A N 1
ATOM 670 C CA . ASP A 1 86 ? -2.025 -12.289 16.378 1.00 75.56 86 ASP A CA 1
ATOM 671 C C . ASP A 1 86 ? -0.662 -12.986 16.307 1.00 75.56 86 ASP A C 1
ATOM 673 O O . ASP A 1 86 ? -0.222 -13.596 17.284 1.00 75.56 86 ASP A O 1
ATOM 677 N N . ASP A 1 87 ? 0.032 -12.866 15.173 1.00 71.38 87 ASP A N 1
ATOM 678 C CA . ASP A 1 87 ? 1.448 -13.181 15.082 1.00 71.38 87 ASP A CA 1
ATOM 679 C C . ASP A 1 87 ? 2.221 -12.126 15.893 1.00 71.38 87 ASP A C 1
ATOM 681 O O . ASP A 1 87 ? 2.685 -11.102 15.380 1.00 71.38 87 ASP A O 1
ATOM 685 N N . GLU A 1 88 ? 2.303 -12.353 17.210 1.00 49.72 88 GLU A N 1
ATOM 686 C CA . GLU A 1 88 ? 3.208 -11.690 18.154 1.00 49.72 88 GLU A CA 1
ATOM 687 C C . GLU A 1 88 ? 4.661 -12.041 17.800 1.00 49.72 88 GLU A C 1
ATOM 689 O O . GLU A 1 88 ? 5.386 -12.603 18.609 1.00 49.72 88 GLU A O 1
ATOM 694 N N . GLY A 1 89 ? 5.093 -11.741 16.570 1.00 48.62 89 GLY A N 1
ATOM 695 C CA . GLY A 1 89 ? 6.418 -12.051 16.050 1.00 48.62 89 GLY A CA 1
ATOM 696 C C . GLY A 1 89 ? 6.926 -13.395 16.548 1.00 48.62 89 GLY A C 1
ATOM 697 O O . GLY A 1 89 ? 7.899 -13.396 17.308 1.00 48.62 89 GLY A O 1
ATOM 698 N N . GLY A 1 90 ? 6.251 -14.481 16.153 1.00 30.41 90 GLY A N 1
ATOM 699 C CA . GLY A 1 90 ? 6.639 -15.837 16.508 1.00 30.41 90 GLY A CA 1
ATOM 700 C C . GLY A 1 90 ? 8.148 -16.003 16.367 1.00 30.41 90 GLY A C 1
ATOM 701 O O . GLY A 1 90 ? 8.730 -15.771 15.302 1.00 30.41 90 GLY A O 1
ATOM 702 N N . GLU A 1 91 ? 8.802 -16.311 17.483 1.00 40.44 91 GLU A N 1
ATOM 703 C CA . GLU A 1 91 ? 10.179 -16.779 17.524 1.00 40.44 91 GLU A CA 1
ATOM 704 C C . GLU A 1 91 ? 10.232 -18.167 16.883 1.00 40.44 91 GLU A C 1
ATOM 706 O O . GLU A 1 91 ? 10.420 -19.168 17.563 1.00 40.44 91 GLU A O 1
ATOM 711 N N . ASP A 1 92 ? 10.061 -18.229 15.569 1.00 31.86 92 ASP A N 1
ATOM 712 C CA . ASP A 1 92 ? 10.248 -19.457 14.820 1.00 31.86 92 ASP A CA 1
ATOM 713 C C . ASP A 1 92 ? 11.636 -19.398 14.184 1.00 31.86 92 ASP A C 1
ATOM 715 O O . ASP A 1 92 ? 11.904 -18.703 13.195 1.00 31.86 92 ASP A O 1
ATOM 719 N N . GLU A 1 93 ? 12.554 -20.111 14.837 1.00 42.84 93 GLU A N 1
ATOM 720 C CA . GLU A 1 93 ? 13.794 -20.575 14.241 1.00 42.84 93 GLU A CA 1
ATOM 721 C C . GLU A 1 93 ? 13.494 -21.212 12.872 1.00 42.84 93 GLU A C 1
ATOM 723 O O . GLU A 1 93 ? 12.620 -22.062 12.722 1.00 42.84 93 GLU A O 1
ATOM 728 N N . GLU A 1 94 ? 14.284 -20.803 11.879 1.00 45.34 94 GLU A N 1
ATOM 729 C CA . GLU A 1 94 ? 14.500 -21.536 10.631 1.00 45.34 94 GLU A CA 1
ATOM 730 C C . GLU A 1 94 ? 13.373 -21.500 9.574 1.00 45.34 94 GLU A C 1
ATOM 732 O O . GLU A 1 94 ? 12.908 -22.516 9.072 1.00 45.34 94 GLU A O 1
ATOM 737 N N . SER A 1 95 ? 13.047 -20.299 9.079 1.00 37.19 95 SER A N 1
ATOM 738 C CA . SER A 1 95 ? 13.091 -20.032 7.625 1.00 37.19 95 SER A CA 1
ATOM 739 C C . SER A 1 95 ? 13.092 -18.526 7.310 1.00 37.19 95 SER A C 1
ATOM 741 O O . SER A 1 95 ? 12.115 -17.818 7.504 1.00 37.19 95 SER A O 1
ATOM 743 N N . GLY A 1 96 ? 14.215 -18.014 6.790 1.00 36.09 96 GLY A N 1
ATOM 744 C CA . GLY A 1 96 ? 14.255 -16.726 6.079 1.00 36.09 96 GLY A CA 1
ATOM 745 C C . GLY A 1 96 ? 14.254 -15.453 6.937 1.00 36.09 96 GLY A C 1
ATOM 746 O O . GLY A 1 96 ? 13.323 -14.657 6.894 1.00 36.09 96 GLY A O 1
ATOM 747 N N . SER A 1 97 ? 15.369 -15.212 7.629 1.00 38.19 97 SER A N 1
ATOM 748 C CA . SER A 1 97 ? 15.761 -14.001 8.377 1.00 38.19 97 SER A CA 1
ATOM 749 C C . SER A 1 97 ? 15.762 -12.678 7.563 1.00 38.19 97 SER A C 1
ATOM 751 O O . SER A 1 97 ? 16.795 -12.017 7.450 1.00 38.19 97 SER A O 1
ATOM 753 N N . SER A 1 98 ? 14.632 -12.246 6.995 1.00 48.19 98 SER A N 1
ATOM 754 C CA . SER A 1 98 ? 14.555 -10.990 6.225 1.00 48.19 98 SER A CA 1
ATOM 755 C C . SER A 1 98 ? 13.802 -9.874 6.958 1.00 48.19 98 SER A C 1
ATOM 757 O O . SER A 1 98 ? 14.284 -8.747 7.029 1.00 48.19 98 SER A O 1
ATOM 759 N N . ASN A 1 99 ? 12.668 -10.163 7.602 1.00 43.62 99 ASN A N 1
ATOM 760 C CA . ASN A 1 99 ? 11.708 -9.103 7.949 1.00 43.62 99 ASN A CA 1
ATOM 761 C C . ASN A 1 99 ? 12.121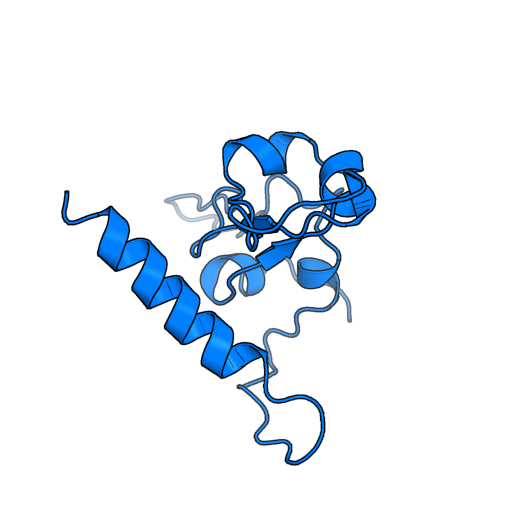 -8.194 9.127 1.00 43.62 99 ASN A C 1
ATOM 763 O O . ASN A 1 99 ? 11.899 -6.986 9.055 1.00 43.62 99 ASN A O 1
ATOM 767 N N . LYS A 1 100 ? 12.775 -8.711 10.184 1.00 43.25 100 LYS A N 1
ATOM 768 C CA . LYS A 1 100 ? 13.275 -7.875 11.307 1.00 43.25 100 LYS A CA 1
ATOM 769 C C . LYS A 1 100 ? 14.425 -6.956 10.873 1.00 43.25 100 LYS A C 1
ATOM 771 O O . LYS A 1 100 ? 14.398 -5.765 11.170 1.00 43.25 100 LYS A O 1
ATOM 776 N N . SER A 1 101 ? 15.392 -7.497 10.126 1.00 53.44 101 SER A N 1
ATOM 777 C CA . SER A 1 101 ? 16.537 -6.732 9.612 1.00 53.44 101 SER A CA 1
ATOM 778 C C . SER A 1 101 ? 16.095 -5.679 8.594 1.00 53.44 101 SER A C 1
ATOM 780 O O . SER A 1 101 ? 16.513 -4.526 8.685 1.00 53.44 101 SER A O 1
ATOM 782 N N . LYS A 1 102 ? 15.166 -6.037 7.699 1.00 52.72 102 LYS A N 1
ATOM 783 C CA . LYS A 1 102 ? 14.556 -5.103 6.752 1.00 52.72 102 LYS A CA 1
ATOM 784 C C . LYS A 1 102 ? 13.776 -3.996 7.460 1.00 52.72 102 LYS A C 1
ATOM 786 O O . LYS A 1 102 ? 13.983 -2.836 7.141 1.00 52.72 102 LYS A O 1
ATOM 791 N N . HIS A 1 103 ? 12.937 -4.295 8.457 1.00 53.50 103 HIS A N 1
ATOM 792 C CA . HIS A 1 103 ? 12.169 -3.267 9.179 1.00 53.50 103 HIS A CA 1
ATOM 793 C C . HIS A 1 103 ? 13.067 -2.230 9.878 1.00 53.50 103 HIS A C 1
ATOM 795 O O . HIS A 1 103 ? 12.791 -1.028 9.816 1.00 53.50 103 HIS A O 1
ATOM 801 N N . GLU A 1 104 ? 14.158 -2.669 10.512 1.00 60.31 104 GLU A N 1
ATOM 802 C CA . GLU A 1 104 ? 15.134 -1.765 11.130 1.00 60.31 104 GLU A CA 1
ATOM 803 C C . GLU A 1 104 ? 15.920 -0.963 10.079 1.00 60.31 104 GLU A C 1
ATOM 805 O O . GLU A 1 104 ? 16.085 0.252 10.222 1.00 60.31 104 GLU A O 1
ATOM 810 N N . MET A 1 105 ? 16.314 -1.612 8.977 1.00 60.50 105 MET A N 1
ATOM 811 C CA . MET A 1 105 ? 16.941 -0.966 7.822 1.00 60.50 105 MET A CA 1
ATOM 812 C C . MET A 1 105 ? 16.034 0.114 7.215 1.00 60.50 105 MET A C 1
ATOM 814 O O . MET A 1 105 ? 16.475 1.248 7.044 1.00 60.50 105 MET A O 1
ATOM 818 N N . TYR A 1 106 ? 14.757 -0.184 6.973 1.00 61.06 106 TYR A N 1
ATOM 819 C CA . TYR A 1 106 ? 13.780 0.764 6.439 1.00 61.06 106 TYR A CA 1
ATOM 820 C C . TYR A 1 106 ? 13.575 1.968 7.359 1.00 61.06 106 TYR A C 1
ATOM 822 O O . TYR A 1 106 ? 13.637 3.108 6.902 1.00 61.06 106 TYR A O 1
ATOM 830 N N . ARG A 1 107 ? 13.408 1.742 8.672 1.00 62.22 107 ARG A N 1
ATOM 831 C CA . ARG A 1 107 ? 13.311 2.839 9.651 1.00 62.22 107 ARG A CA 1
ATOM 832 C C . ARG A 1 107 ? 14.566 3.707 9.666 1.00 62.22 107 ARG A C 1
ATOM 834 O O . ARG A 1 107 ? 14.467 4.914 9.880 1.00 62.22 107 ARG A O 1
ATOM 841 N N . SER A 1 108 ? 15.736 3.105 9.471 1.00 63.16 108 SER A N 1
ATOM 842 C CA . SER A 1 108 ? 17.002 3.830 9.370 1.00 63.16 108 SER A CA 1
ATOM 843 C C . SER A 1 108 ? 17.070 4.670 8.086 1.00 63.16 108 SER A C 1
ATOM 845 O O . SER A 1 108 ? 17.427 5.847 8.140 1.00 63.16 108 SER A O 1
ATOM 847 N N . MET A 1 109 ? 16.645 4.112 6.946 1.00 62.91 109 MET A N 1
ATOM 848 C CA . MET A 1 109 ? 16.599 4.807 5.653 1.00 62.91 109 MET A CA 1
ATOM 849 C C . MET A 1 109 ? 15.614 5.984 5.640 1.00 62.91 109 MET A C 1
ATOM 851 O O . MET A 1 109 ? 15.946 7.042 5.101 1.00 62.91 109 MET A O 1
ATOM 855 N N . ASP A 1 110 ? 14.432 5.831 6.246 1.00 61.62 110 ASP A N 1
ATOM 856 C CA . ASP A 1 110 ? 13.457 6.921 6.370 1.00 61.62 110 ASP A CA 1
ATOM 857 C C . ASP A 1 110 ? 14.013 8.066 7.232 1.00 61.62 110 ASP A C 1
ATOM 859 O O . ASP A 1 110 ? 14.065 9.208 6.771 1.00 61.62 110 ASP A O 1
ATOM 863 N N . LYS A 1 111 ? 14.566 7.758 8.415 1.00 61.00 111 LYS A N 1
ATOM 864 C CA . LYS A 1 111 ? 15.185 8.764 9.302 1.00 61.00 111 LYS A CA 1
ATOM 865 C C . LYS A 1 111 ? 16.379 9.482 8.667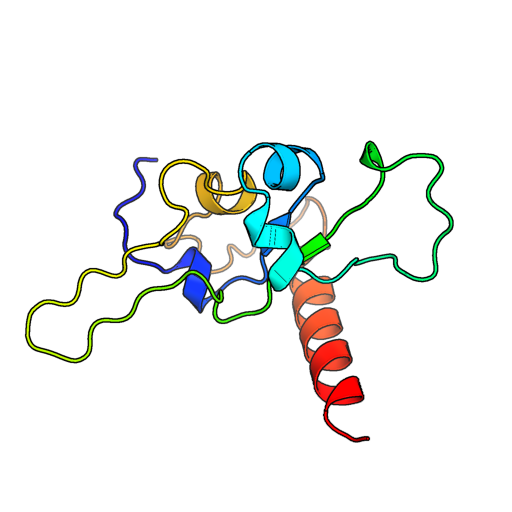 1.00 61.00 111 LYS A C 1
ATOM 867 O O . LYS A 1 111 ? 16.574 10.679 8.882 1.00 61.00 111 LYS A O 1
ATOM 872 N N . ALA A 1 112 ? 17.190 8.770 7.881 1.00 59.22 112 ALA A N 1
ATOM 873 C CA . ALA A 1 112 ? 18.352 9.344 7.203 1.00 59.22 112 ALA A CA 1
ATOM 874 C C . ALA A 1 112 ? 17.966 10.372 6.124 1.00 59.22 112 ALA A C 1
ATOM 876 O O . ALA A 1 112 ? 18.757 11.264 5.814 1.00 59.22 112 ALA A O 1
ATOM 877 N N . ARG A 1 113 ? 16.757 10.272 5.555 1.00 58.19 113 ARG A N 1
ATOM 878 C CA . ARG A 1 113 ? 16.255 11.214 4.545 1.00 58.19 113 ARG A CA 1
ATOM 879 C C . ARG A 1 113 ? 15.533 12.425 5.138 1.00 58.19 113 ARG A C 1
ATOM 881 O O . ARG A 1 113 ? 15.523 13.461 4.487 1.00 58.19 113 ARG A O 1
ATOM 888 N N . GLU A 1 114 ? 15.011 12.335 6.359 1.00 58.28 114 GLU A N 1
ATOM 889 C CA . GLU A 1 114 ? 14.390 13.464 7.080 1.00 58.28 114 GLU A CA 1
ATOM 890 C C . GLU A 1 114 ? 15.412 14.449 7.687 1.00 58.28 114 GLU A C 1
ATOM 892 O O . GLU A 1 114 ? 15.036 15.503 8.191 1.00 58.28 114 GLU A O 1
ATOM 897 N N . SER A 1 115 ? 16.711 14.123 7.642 1.00 55.69 115 SER A N 1
ATOM 898 C CA . SER A 1 115 ? 17.803 14.924 8.229 1.00 55.69 115 SER A CA 1
ATOM 899 C C . SER A 1 115 ? 18.548 15.824 7.221 1.00 55.69 115 SER A C 1
ATOM 901 O O . SER A 1 115 ? 19.682 16.229 7.486 1.00 55.69 115 SER A O 1
ATOM 903 N N . LYS A 1 116 ? 17.949 16.124 6.063 1.00 43.78 116 LYS A N 1
ATOM 904 C CA . LYS A 1 116 ? 18.464 17.071 5.055 1.00 43.78 116 LYS A CA 1
ATOM 905 C C . LYS A 1 116 ? 17.452 18.173 4.791 1.00 43.78 116 LYS A C 1
ATOM 907 O O . LYS A 1 116 ? 17.913 19.318 4.597 1.00 43.78 116 LYS A O 1
#